Protein AF-A0A1V4SA15-F1 (afdb_monomer)

Structure (mmCIF, N/CA/C/O backbone):
data_AF-A0A1V4SA15-F1
#
_entry.id   AF-A0A1V4SA15-F1
#
loop_
_atom_sit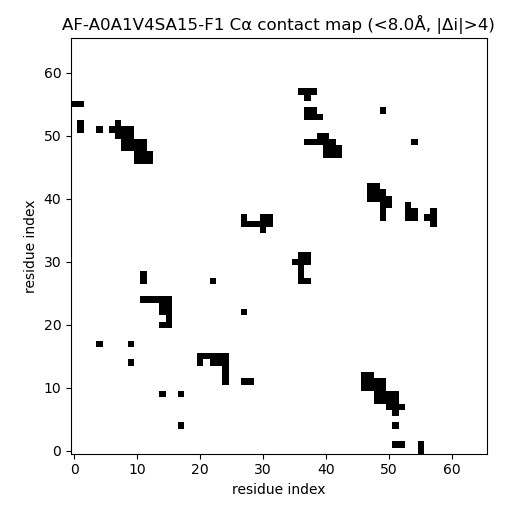e.group_PDB
_atom_site.id
_atom_site.type_symbol
_atom_site.label_atom_id
_atom_site.label_alt_id
_atom_site.label_comp_id
_atom_site.label_asym_id
_atom_site.label_entity_id
_atom_site.label_seq_id
_atom_site.pdbx_PDB_ins_code
_atom_site.Cartn_x
_atom_site.Cartn_y
_atom_site.Cartn_z
_atom_site.occupancy
_atom_site.B_iso_or_equiv
_atom_site.auth_seq_id
_atom_site.auth_comp_id
_atom_site.auth_asym_id
_atom_site.auth_atom_id
_atom_site.pdbx_PDB_model_num
ATOM 1 N N . MET A 1 1 ? 8.103 8.930 -4.092 1.00 57.28 1 MET A N 1
ATOM 2 C CA . MET A 1 1 ? 8.474 7.549 -4.501 1.00 57.28 1 MET A CA 1
ATOM 3 C C . MET A 1 1 ? 7.695 6.988 -5.713 1.00 57.28 1 MET A C 1
ATOM 5 O O . MET A 1 1 ? 8.209 6.106 -6.379 1.00 57.28 1 MET A O 1
ATOM 9 N N . ALA A 1 2 ? 6.510 7.504 -6.076 1.00 63.53 2 ALA A N 1
ATOM 10 C CA . ALA A 1 2 ? 5.587 6.871 -7.045 1.00 63.53 2 ALA A CA 1
ATOM 11 C C . ALA A 1 2 ? 5.858 7.056 -8.563 1.00 63.53 2 ALA A C 1
ATOM 13 O O . ALA A 1 2 ? 5.077 6.564 -9.376 1.00 63.53 2 ALA A O 1
ATOM 14 N N . LYS A 1 3 ? 6.883 7.816 -8.980 1.00 66.75 3 LYS A N 1
ATOM 15 C CA . LYS A 1 3 ? 7.010 8.284 -10.382 1.00 66.75 3 LYS A CA 1
ATOM 16 C C . LYS A 1 3 ? 7.363 7.184 -11.395 1.00 66.75 3 LYS A C 1
ATOM 18 O O . LYS A 1 3 ? 7.167 7.390 -12.585 1.00 66.75 3 LYS A O 1
ATOM 23 N N . THR A 1 4 ? 7.870 6.042 -10.939 1.00 67.50 4 THR A N 1
ATOM 24 C CA . THR A 1 4 ? 8.344 4.937 -11.791 1.00 67.50 4 THR A CA 1
ATOM 25 C C . THR A 1 4 ? 7.381 3.749 -11.842 1.00 67.50 4 THR A C 1
ATOM 27 O O . THR A 1 4 ? 7.677 2.749 -12.490 1.00 67.50 4 THR A O 1
ATOM 30 N N . TRP A 1 5 ? 6.237 3.819 -11.153 1.00 76.06 5 TRP A N 1
ATOM 31 C CA . TRP A 1 5 ? 5.306 2.694 -11.070 1.00 76.06 5 TRP A CA 1
ATOM 32 C C . TRP A 1 5 ? 4.412 2.626 -12.317 1.00 76.06 5 TRP A C 1
ATOM 34 O O . TRP A 1 5 ? 3.863 3.651 -12.722 1.00 76.06 5 TRP A O 1
ATOM 44 N N . PRO A 1 6 ? 4.227 1.435 -12.920 1.00 71.75 6 PRO A N 1
ATOM 45 C CA . PRO A 1 6 ? 3.672 1.293 -14.269 1.00 71.75 6 PRO A CA 1
ATOM 4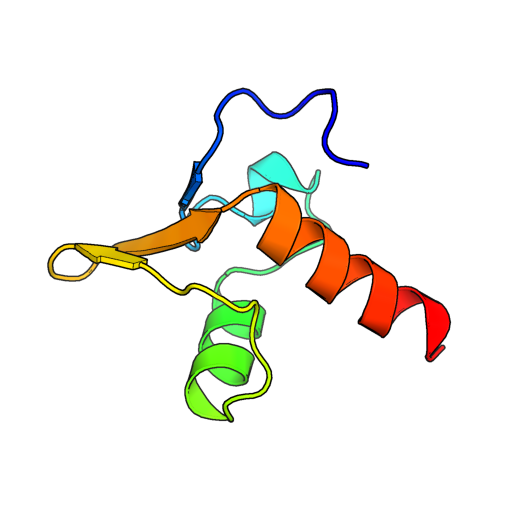6 C C . PRO A 1 6 ? 2.175 1.607 -14.399 1.00 71.75 6 PRO A C 1
ATOM 48 O O . PRO A 1 6 ? 1.665 1.655 -15.514 1.00 71.75 6 PRO A O 1
ATOM 51 N N . GLY A 1 7 ? 1.444 1.800 -13.298 1.00 78.62 7 GLY A N 1
ATOM 52 C CA . GLY A 1 7 ? 0.005 2.045 -13.347 1.00 78.62 7 GLY A CA 1
ATOM 53 C C . GLY A 1 7 ? -0.514 2.878 -12.177 1.00 78.62 7 GLY A C 1
ATOM 54 O O . GLY A 1 7 ? 0.153 2.979 -11.144 1.00 78.62 7 GLY A O 1
ATOM 55 N N . PRO A 1 8 ? -1.717 3.467 -12.322 1.00 88.19 8 PRO A N 1
ATOM 56 C CA . PRO A 1 8 ? -2.350 4.262 -11.269 1.00 88.19 8 PRO A CA 1
ATOM 57 C C . PRO A 1 8 ? -2.836 3.400 -10.097 1.00 88.19 8 PRO A C 1
ATOM 59 O O . PRO A 1 8 ? -3.016 3.909 -8.996 1.00 88.19 8 PRO A O 1
ATOM 62 N N . LEU A 1 9 ? -3.023 2.096 -10.323 1.00 91.75 9 LEU A N 1
ATOM 63 C CA . LEU A 1 9 ? -3.464 1.135 -9.321 1.00 91.75 9 LEU A CA 1
ATOM 64 C C . LEU A 1 9 ? -2.378 0.106 -9.028 1.00 91.75 9 LEU A C 1
ATOM 66 O O . LEU A 1 9 ? -1.736 -0.433 -9.931 1.00 91.75 9 LEU A O 1
ATOM 70 N N . VAL A 1 10 ? -2.251 -0.230 -7.751 1.00 93.81 10 VAL A N 1
ATOM 71 C CA . VAL A 1 10 ? -1.346 -1.258 -7.250 1.00 93.81 10 VAL A CA 1
ATOM 72 C C . VAL A 1 10 ? -2.173 -2.359 -6.617 1.00 93.81 10 VAL A C 1
ATOM 74 O O . VAL A 1 10 ? -2.819 -2.169 -5.586 1.00 93.81 10 VAL A O 1
ATOM 77 N N . ALA A 1 11 ? -2.156 -3.536 -7.238 1.00 95.62 11 ALA A N 1
ATOM 78 C CA . ALA A 1 11 ? -2.757 -4.722 -6.650 1.00 95.62 11 ALA A CA 1
ATOM 79 C C . ALA A 1 11 ? -1.988 -5.109 -5.381 1.00 95.62 11 ALA A C 1
ATOM 81 O O . ALA A 1 11 ? -0.765 -5.252 -5.415 1.00 95.62 11 ALA A O 1
ATOM 82 N N . ARG A 1 12 ? -2.701 -5.358 -4.276 1.00 96.19 12 ARG A N 1
ATOM 83 C CA . ARG A 1 12 ? -2.097 -5.765 -2.997 1.00 96.19 12 ARG A CA 1
ATOM 84 C C . ARG A 1 12 ? -1.219 -7.006 -3.151 1.00 96.19 12 ARG A C 1
ATOM 86 O O . ARG A 1 12 ? -0.194 -7.105 -2.492 1.00 96.19 12 ARG A O 1
ATOM 93 N N . SER A 1 13 ? -1.593 -7.931 -4.038 1.00 96.25 13 SER A N 1
ATOM 94 C CA . SER A 1 13 ? -0.824 -9.145 -4.337 1.00 96.25 13 SER A CA 1
ATOM 95 C C . SER A 1 13 ? 0.521 -8.887 -5.022 1.00 96.25 13 SER A C 1
ATOM 97 O O . SER A 1 13 ? 1.406 -9.721 -4.886 1.00 96.25 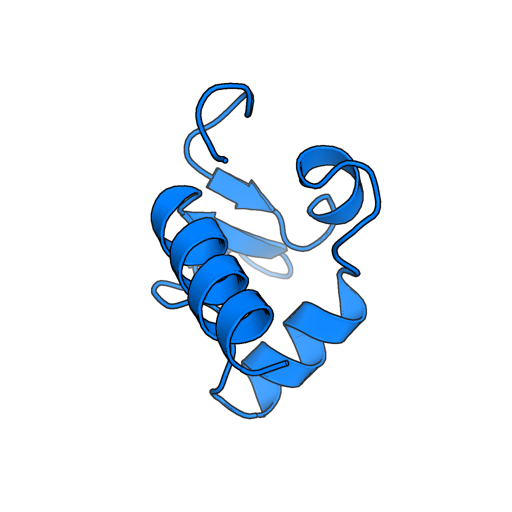13 SER A O 1
ATOM 99 N N . ARG A 1 14 ? 0.697 -7.754 -5.719 1.00 94.50 14 ARG A N 1
ATOM 100 C CA . ARG A 1 14 ? 1.939 -7.387 -6.431 1.00 94.50 14 ARG A CA 1
ATOM 101 C C . ARG A 1 14 ? 2.706 -6.242 -5.778 1.00 94.50 14 ARG A C 1
ATOM 103 O O . ARG A 1 14 ? 3.655 -5.719 -6.342 1.00 94.50 14 ARG A O 1
ATOM 110 N N . VAL A 1 15 ? 2.295 -5.813 -4.590 1.00 93.88 15 VAL A N 1
ATOM 111 C CA . VAL A 1 15 ? 2.871 -4.628 -3.940 1.00 93.88 15 VAL A CA 1
ATOM 112 C C . VAL A 1 15 ? 4.360 -4.775 -3.601 1.00 93.88 15 VAL A C 1
ATOM 114 O O . VAL A 1 15 ? 5.083 -3.780 -3.560 1.00 93.88 15 VAL A O 1
ATOM 117 N N . ALA A 1 16 ? 4.830 -6.012 -3.416 1.00 93.62 16 ALA A N 1
ATOM 118 C CA . ALA A 1 16 ? 6.247 -6.316 -3.259 1.00 93.62 16 ALA A CA 1
ATOM 119 C C . ALA A 1 16 ? 7.036 -5.877 -4.496 1.00 93.62 16 ALA A C 1
ATOM 121 O O . ALA A 1 16 ? 7.990 -5.121 -4.361 1.00 93.62 16 ALA A O 1
ATOM 122 N N . ASP A 1 17 ? 6.576 -6.233 -5.695 1.00 91.50 17 ASP A N 1
ATOM 123 C CA . ASP A 1 17 ? 7.255 -5.891 -6.949 1.00 91.50 17 ASP A CA 1
ATOM 124 C C . ASP A 1 17 ? 7.314 -4.373 -7.157 1.00 91.50 17 ASP A C 1
ATOM 126 O O . ASP A 1 17 ? 8.362 -3.817 -7.475 1.00 91.50 17 ASP A O 1
ATOM 130 N N . PHE A 1 18 ? 6.198 -3.680 -6.905 1.00 89.25 18 PHE A N 1
ATOM 131 C CA . PHE A 1 18 ? 6.117 -2.222 -7.046 1.00 89.25 18 PHE A CA 1
ATOM 132 C C . PHE A 1 18 ? 7.075 -1.506 -6.086 1.00 89.25 18 PHE A C 1
ATOM 134 O O . PHE A 1 18 ? 7.727 -0.533 -6.452 1.00 89.25 18 PHE A O 1
ATOM 141 N N . SER A 1 19 ? 7.195 -2.003 -4.859 1.00 87.06 19 SER A N 1
ATOM 142 C CA . SER A 1 19 ? 8.039 -1.399 -3.826 1.00 87.06 19 SER A CA 1
ATOM 143 C C . SER A 1 19 ? 9.493 -1.885 -3.825 1.00 87.06 19 SER A C 1
ATOM 145 O O . SER A 1 19 ? 10.236 -1.516 -2.919 1.00 87.06 19 SER A O 1
ATOM 147 N N . GLY A 1 20 ? 9.913 -2.711 -4.792 1.00 88.62 20 GLY A N 1
ATOM 148 C CA . GLY A 1 20 ? 11.260 -3.298 -4.806 1.00 88.62 20 GLY A CA 1
ATOM 149 C C . GLY A 1 20 ? 11.518 -4.266 -3.643 1.00 88.62 20 GLY A C 1
ATOM 150 O O . GLY A 1 20 ? 12.645 -4.391 -3.179 1.00 88.62 20 GLY A O 1
ATOM 151 N N . GLY A 1 21 ? 10.468 -4.916 -3.136 1.00 90.12 21 GLY A N 1
ATOM 152 C CA . GLY A 1 21 ? 10.516 -5.877 -2.032 1.00 90.12 21 GLY A CA 1
ATOM 153 C C . GLY A 1 21 ? 10.275 -5.285 -0.641 1.00 90.12 21 GLY A C 1
ATOM 154 O O . GLY A 1 21 ? 10.219 -6.038 0.328 1.00 90.12 21 GLY A O 1
ATOM 155 N N . LEU A 1 22 ? 10.087 -3.966 -0.515 1.00 88.88 22 LEU A N 1
ATOM 156 C CA . LEU A 1 22 ? 9.908 -3.303 0.785 1.00 88.88 22 LEU A CA 1
ATOM 157 C C . LEU A 1 22 ? 8.548 -3.595 1.438 1.00 88.88 22 LEU A C 1
ATOM 159 O O . LEU A 1 22 ? 8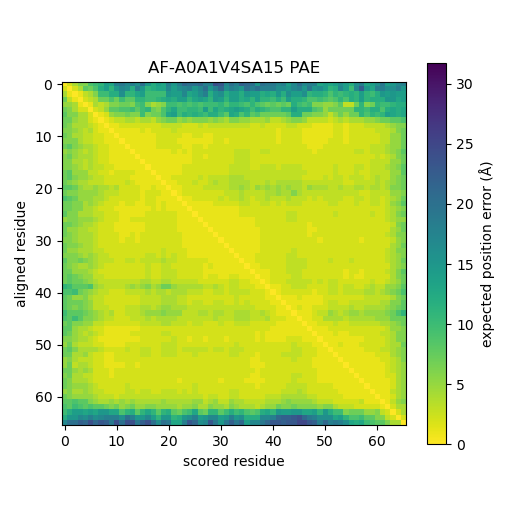.432 -3.607 2.664 1.00 88.88 22 LEU A O 1
ATOM 163 N N . LEU A 1 23 ? 7.504 -3.816 0.637 1.00 92.00 23 LEU A N 1
ATOM 164 C CA . LEU A 1 23 ? 6.149 -4.069 1.121 1.00 92.00 23 LEU A CA 1
ATOM 165 C C . LEU A 1 23 ? 5.730 -5.520 0.934 1.00 92.00 23 LEU A C 1
ATOM 167 O O . LEU A 1 23 ? 5.811 -6.082 -0.153 1.00 92.00 23 LEU A O 1
ATOM 171 N N . ASN A 1 24 ? 5.163 -6.100 1.991 1.00 94.81 24 ASN A N 1
ATOM 172 C CA . ASN A 1 24 ? 4.592 -7.439 1.948 1.00 94.81 24 ASN A CA 1
ATOM 173 C C . ASN A 1 24 ? 3.053 -7.377 1.795 1.00 94.81 24 ASN A C 1
ATOM 175 O O . ASN A 1 24 ? 2.390 -6.710 2.601 1.00 94.81 24 ASN A O 1
ATOM 179 N N . PRO A 1 25 ? 2.455 -8.115 0.836 1.00 96.44 25 PRO A N 1
ATOM 180 C CA . PRO A 1 25 ? 1.001 -8.232 0.686 1.00 96.44 25 PRO A CA 1
ATOM 181 C C . PRO A 1 25 ? 0.256 -8.605 1.976 1.00 96.44 25 PRO A C 1
ATOM 183 O O . PRO A 1 25 ? -0.836 -8.095 2.235 1.00 96.44 25 PRO A O 1
ATOM 186 N N . ARG A 1 26 ? 0.841 -9.484 2.801 1.00 96.25 26 ARG A N 1
ATOM 187 C CA . ARG A 1 26 ? 0.265 -9.932 4.076 1.00 96.25 26 ARG A CA 1
ATOM 188 C C . ARG A 1 26 ? 0.246 -8.813 5.111 1.00 96.25 26 ARG A C 1
ATOM 190 O O . ARG A 1 26 ? -0.753 -8.655 5.805 1.00 96.25 26 ARG A O 1
ATOM 197 N N . THR A 1 27 ? 1.305 -8.009 5.181 1.00 94.38 2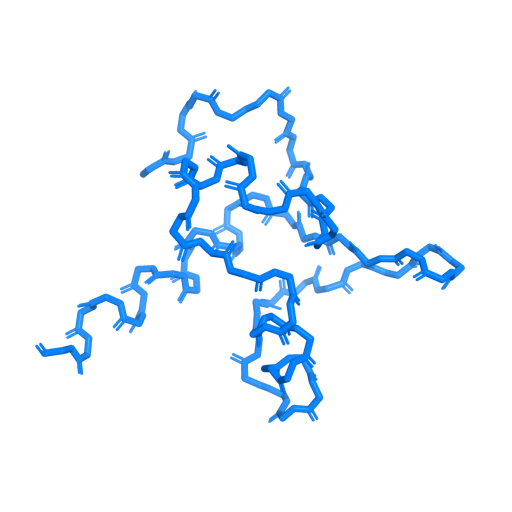7 THR A N 1
ATOM 198 C CA . THR A 1 27 ? 1.360 -6.833 6.062 1.00 94.38 27 THR A CA 1
ATOM 199 C C . THR A 1 27 ? 0.244 -5.856 5.710 1.00 94.38 27 THR A C 1
ATOM 201 O O . THR A 1 27 ? -0.507 -5.437 6.587 1.00 94.38 27 THR A O 1
ATOM 204 N N . LEU A 1 28 ? 0.056 -5.567 4.420 1.00 95.19 28 LEU A N 1
ATOM 205 C CA . LEU A 1 28 ? -1.056 -4.735 3.955 1.00 95.19 28 LEU A CA 1
ATOM 206 C C . LEU A 1 28 ? -2.425 -5.341 4.282 1.00 95.19 28 LEU A C 1
ATOM 208 O O . LEU A 1 28 ? -3.317 -4.619 4.712 1.00 95.19 28 LEU A O 1
ATOM 212 N N . ALA A 1 29 ? -2.592 -6.661 4.163 1.00 96.19 29 ALA A N 1
ATOM 213 C CA . ALA A 1 29 ? -3.837 -7.325 4.549 1.00 96.19 29 ALA A CA 1
ATOM 214 C C . ALA A 1 29 ? -4.145 -7.198 6.052 1.00 96.19 29 ALA A C 1
ATOM 216 O O . ALA A 1 29 ? -5.303 -6.991 6.416 1.00 96.19 29 ALA A O 1
ATOM 217 N N . ASN A 1 30 ? -3.127 -7.271 6.913 1.00 96.56 30 ASN A N 1
ATOM 218 C CA . ASN A 1 30 ? -3.290 -7.052 8.351 1.00 96.56 30 ASN A CA 1
ATOM 219 C C . ASN A 1 30 ? -3.689 -5.601 8.650 1.00 96.56 30 ASN A C 1
ATOM 221 O O . ASN A 1 30 ? -4.606 -5.365 9.432 1.00 96.56 30 ASN A O 1
ATOM 225 N N . HIS A 1 31 ? -3.051 -4.628 7.993 1.00 96.06 31 HIS A N 1
ATOM 226 C CA . HIS A 1 31 ? -3.402 -3.217 8.155 1.00 96.06 31 HIS A CA 1
ATOM 227 C C . HIS A 1 31 ? -4.799 -2.895 7.620 1.00 96.06 31 HIS A C 1
ATOM 229 O O . HIS A 1 31 ? -5.546 -2.165 8.269 1.00 96.06 31 HIS A O 1
ATOM 235 N N . ASP A 1 32 ? -5.206 -3.497 6.503 1.00 95.06 32 ASP A N 1
ATOM 236 C CA . ASP A 1 32 ? -6.582 -3.407 6.012 1.00 95.06 32 ASP A CA 1
ATOM 237 C C . ASP A 1 32 ? -7.597 -3.927 7.033 1.00 95.06 32 ASP A C 1
ATOM 239 O O . ASP A 1 32 ? -8.678 -3.352 7.154 1.00 95.06 32 ASP A O 1
ATOM 243 N N . ALA A 1 33 ? -7.284 -5.044 7.698 1.00 94.94 33 ALA A N 1
ATOM 244 C CA . ALA A 1 33 ? -8.153 -5.658 8.698 1.00 94.94 33 ALA A CA 1
ATOM 245 C C . ALA A 1 33 ? -8.219 -4.816 9.979 1.00 94.94 33 ALA A C 1
ATOM 247 O O . ALA A 1 33 ? -9.285 -4.676 10.566 1.00 94.94 33 ALA A O 1
ATOM 248 N N . ALA A 1 34 ? -7.100 -4.200 10.360 1.00 95.56 34 ALA A N 1
ATOM 249 C CA . ALA A 1 34 ? -7.007 -3.287 11.493 1.00 95.56 34 ALA A CA 1
ATOM 250 C C . ALA A 1 34 ? -7.538 -1.868 11.196 1.00 95.56 34 ALA A C 1
ATOM 252 O O . ALA A 1 34 ? -7.467 -1.006 12.065 1.00 95.56 34 ALA A O 1
ATOM 253 N N . GLY A 1 35 ? -8.002 -1.583 9.972 1.00 94.69 35 GLY A N 1
ATOM 254 C CA . GLY A 1 35 ? -8.446 -0.240 9.570 1.00 94.69 35 GLY A CA 1
ATOM 255 C C . GLY A 1 35 ? -7.322 0.802 9.470 1.00 94.69 35 GLY A C 1
ATOM 256 O O . GLY A 1 35 ? -7.598 1.989 9.339 1.00 94.69 35 GLY A O 1
ATOM 257 N N . THR A 1 36 ? -6.060 0.368 9.508 1.00 95.25 36 THR A N 1
ATOM 258 C CA . THR A 1 36 ? -4.854 1.217 9.459 1.00 95.25 36 THR A CA 1
ATOM 259 C C . THR A 1 36 ? -4.098 1.086 8.136 1.00 95.25 36 THR A C 1
ATOM 261 O O . THR A 1 36 ? -2.929 1.457 8.051 1.00 95.25 36 THR A O 1
ATOM 264 N N . GLY A 1 37 ? -4.723 0.491 7.118 1.00 94.88 37 GLY A N 1
ATOM 265 C CA . GLY A 1 37 ? -4.164 0.329 5.776 1.00 94.88 37 GLY A CA 1
ATOM 266 C C . GLY A 1 37 ? -4.263 1.593 4.920 1.00 94.88 37 GLY A C 1
ATOM 267 O O . GLY A 1 37 ? -4.815 2.604 5.363 1.00 94.88 37 GLY A O 1
ATOM 268 N N . PRO A 1 38 ? -3.754 1.536 3.678 1.00 95.44 38 PRO A N 1
ATOM 269 C CA . PRO A 1 38 ? -3.895 2.626 2.727 1.00 95.44 38 PRO A CA 1
ATOM 270 C C . PRO A 1 38 ? -5.364 2.984 2.504 1.00 95.44 38 PRO A C 1
ATOM 272 O O . PRO A 1 38 ? -6.244 2.116 2.441 1.00 95.44 38 PRO A O 1
ATOM 275 N N . ARG A 1 39 ? -5.627 4.285 2.368 1.00 93.06 39 ARG A N 1
ATOM 276 C CA . ARG A 1 39 ? -6.969 4.801 2.078 1.00 93.06 39 ARG A CA 1
ATOM 277 C C . ARG A 1 39 ? -7.411 4.404 0.668 1.00 93.06 39 ARG A C 1
ATOM 279 O O . ARG A 1 39 ? -6.595 4.050 -0.177 1.00 93.06 39 ARG A O 1
ATOM 286 N N . GLY A 1 40 ? -8.721 4.461 0.422 1.00 89.31 40 GLY A N 1
ATOM 287 C CA . GLY A 1 40 ? -9.271 4.213 -0.914 1.00 89.31 40 GLY A CA 1
ATOM 288 C C . GLY A 1 40 ? -9.103 2.769 -1.391 1.00 89.31 40 GLY A C 1
ATOM 289 O O . GLY A 1 40 ? -8.914 2.533 -2.576 1.00 89.31 40 GLY A O 1
ATOM 290 N N . LYS A 1 41 ? -9.140 1.787 -0.480 1.00 93.25 41 LYS A N 1
ATOM 291 C CA . LYS A 1 41 ? -9.073 0.361 -0.827 1.00 93.25 41 LYS A CA 1
ATOM 292 C C . LYS A 1 41 ? -10.185 -0.018 -1.810 1.00 93.25 41 LYS A C 1
ATOM 294 O O . LYS A 1 41 ? -11.363 0.009 -1.453 1.00 93.25 41 LYS A O 1
ATOM 299 N N . ILE A 1 42 ? -9.799 -0.479 -2.995 1.00 94.75 42 ILE A N 1
ATOM 300 C CA . ILE A 1 42 ? -10.706 -0.964 -4.037 1.00 94.75 42 ILE A CA 1
ATOM 301 C C . ILE A 1 42 ? -10.773 -2.490 -3.954 1.00 94.75 42 ILE A C 1
ATOM 303 O O . ILE A 1 42 ? -9.745 -3.171 -3.893 1.00 94.75 42 I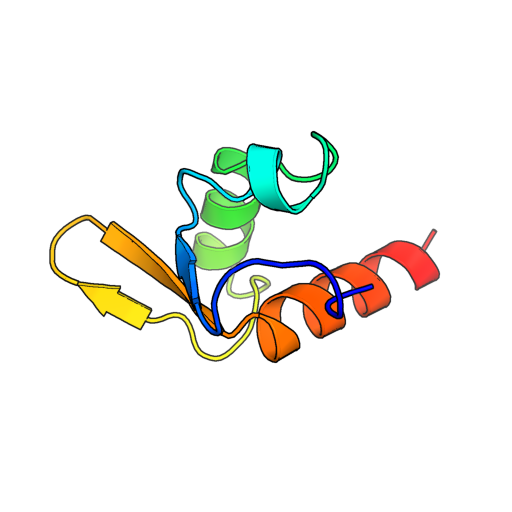LE A O 1
ATOM 307 N N . ARG A 1 43 ? -11.990 -3.046 -3.954 1.00 95.12 43 ARG A N 1
ATOM 308 C CA . ARG A 1 43 ? -12.234 -4.496 -3.980 1.00 95.12 43 ARG A CA 1
ATOM 309 C C . ARG A 1 43 ? -12.908 -4.896 -5.285 1.00 95.12 43 ARG A C 1
ATOM 311 O O . ARG A 1 43 ? -13.959 -4.362 -5.617 1.00 95.12 43 ARG A O 1
ATOM 318 N N . ILE A 1 44 ? -12.323 -5.871 -5.978 1.00 93.62 44 ILE A N 1
ATOM 319 C CA . ILE A 1 44 ? -12.870 -6.462 -7.205 1.00 93.62 44 ILE A CA 1
ATOM 320 C C . ILE A 1 44 ? -12.893 -7.979 -7.006 1.00 93.62 44 ILE A C 1
ATOM 322 O O . ILE A 1 44 ? -11.873 -8.661 -7.130 1.00 93.62 44 ILE A O 1
ATOM 326 N N . GLY A 1 45 ? -14.049 -8.512 -6.606 1.00 94.19 45 GLY A N 1
ATOM 327 C CA . GLY A 1 45 ? -14.173 -9.907 -6.183 1.00 94.19 45 GLY A CA 1
ATOM 328 C C . GLY A 1 45 ? -13.236 -10.230 -5.012 1.00 94.19 45 GLY A C 1
ATOM 329 O O . GLY A 1 45 ? -13.343 -9.641 -3.938 1.00 94.19 45 GLY A O 1
ATOM 330 N N . ARG A 1 46 ? -12.296 -11.162 -5.224 1.00 92.62 46 ARG A N 1
ATOM 331 C CA . ARG A 1 46 ? -11.283 -11.560 -4.220 1.00 92.62 46 ARG A CA 1
ATOM 332 C C . ARG A 1 46 ? -10.011 -10.706 -4.274 1.00 92.62 46 ARG A C 1
ATOM 334 O O . ARG A 1 46 ? -9.130 -10.874 -3.431 1.00 92.62 46 ARG A O 1
ATOM 341 N N . LEU A 1 47 ? -9.899 -9.818 -5.261 1.00 94.88 47 LEU A N 1
ATOM 342 C CA . LEU A 1 47 ? -8.740 -8.957 -5.457 1.00 94.88 47 LEU A CA 1
ATOM 343 C C . LEU A 1 47 ? -8.904 -7.647 -4.687 1.00 94.88 47 LEU A C 1
ATOM 345 O O . LEU A 1 47 ? -10.004 -7.106 -4.553 1.00 94.88 47 LEU A O 1
ATOM 349 N N . VAL A 1 48 ? -7.778 -7.134 -4.197 1.00 96.81 48 VAL A N 1
ATOM 350 C CA . VAL A 1 48 ? -7.681 -5.844 -3.513 1.00 96.81 48 VAL A CA 1
ATOM 351 C C . VAL A 1 48 ? -6.617 -5.013 -4.211 1.00 96.81 48 VAL A C 1
ATOM 353 O O . VAL A 1 48 ? -5.526 -5.521 -4.484 1.00 96.81 48 VAL A O 1
ATOM 356 N N . ALA A 1 49 ? -6.923 -3.749 -4.474 1.00 96.31 49 ALA A N 1
ATOM 357 C CA . ALA A 1 49 ? -5.998 -2.783 -5.043 1.00 96.31 49 ALA A CA 1
ATOM 358 C C . ALA A 1 49 ? -6.101 -1.438 -4.319 1.00 96.31 49 ALA A C 1
ATOM 360 O O . ALA A 1 49 ? -7.090 -1.156 -3.638 1.00 96.31 49 ALA A O 1
ATOM 361 N N . TYR A 1 50 ? -5.073 -0.620 -4.493 1.00 95.50 50 TYR A N 1
ATOM 362 C CA . TYR A 1 50 ? -5.008 0.744 -3.982 1.00 95.50 50 TYR A CA 1
ATOM 363 C C . TYR A 1 50 ? -4.581 1.684 -5.098 1.00 95.50 50 TYR A C 1
ATOM 365 O O . TYR A 1 50 ? -3.829 1.283 -5.989 1.00 95.50 50 TYR A O 1
ATOM 373 N N . GLU A 1 51 ? -5.008 2.936 -5.018 1.00 93.56 51 GLU A N 1
ATOM 374 C CA . GLU A 1 51 ? -4.393 4.003 -5.802 1.00 93.56 51 GLU A CA 1
ATOM 375 C C . GLU A 1 51 ? -2.934 4.183 -5.384 1.00 93.56 51 GLU A C 1
ATOM 377 O O . GLU A 1 51 ? -2.595 4.092 -4.196 1.00 93.56 51 GLU A O 1
ATOM 382 N N . LYS A 1 52 ? -2.054 4.413 -6.364 1.00 91.12 52 LYS A N 1
ATOM 383 C CA . LYS A 1 52 ? -0.614 4.500 -6.109 1.00 91.12 52 LYS A CA 1
ATOM 384 C C . LYS A 1 52 ? -0.295 5.630 -5.134 1.00 91.12 52 LYS A C 1
ATOM 386 O O . LYS A 1 52 ? 0.529 5.443 -4.244 1.00 91.12 52 LYS A O 1
ATOM 39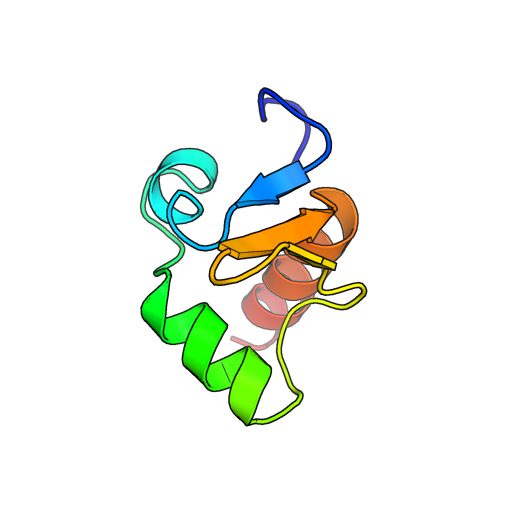1 N N . GLU A 1 53 ? -0.963 6.774 -5.270 1.00 90.81 53 GLU A N 1
ATOM 392 C CA . GLU A 1 53 ? -0.770 7.945 -4.419 1.00 90.81 53 GLU A CA 1
ATOM 393 C C . GLU A 1 53 ? -1.163 7.632 -2.976 1.00 90.81 53 GLU A C 1
ATOM 395 O O . GLU A 1 53 ? -0.382 7.880 -2.061 1.00 90.81 53 GLU A O 1
ATOM 400 N N . ALA A 1 54 ? -2.327 7.010 -2.771 1.00 93.44 54 ALA A N 1
ATOM 401 C CA . ALA A 1 54 ? -2.804 6.635 -1.443 1.00 93.44 54 ALA A CA 1
ATOM 402 C C . ALA A 1 54 ? -1.881 5.612 -0.760 1.00 93.44 54 ALA A C 1
ATOM 404 O O . ALA A 1 54 ? -1.636 5.699 0.445 1.00 93.44 54 ALA A O 1
ATOM 405 N N . LEU A 1 55 ? -1.346 4.657 -1.525 1.00 93.88 55 LEU A N 1
ATOM 406 C CA . LEU A 1 55 ? -0.395 3.672 -1.018 1.00 93.88 55 LEU A CA 1
ATOM 407 C C . LEU A 1 55 ? 0.957 4.301 -0.650 1.00 93.88 55 LEU A C 1
ATOM 409 O O . LEU A 1 55 ? 1.529 3.937 0.377 1.00 93.88 55 LEU A O 1
ATOM 413 N N . VAL A 1 56 ? 1.463 5.243 -1.452 1.00 91.75 56 VAL A N 1
ATOM 414 C CA . VAL A 1 56 ? 2.719 5.946 -1.150 1.00 91.75 56 VAL A CA 1
ATOM 415 C C . VAL A 1 56 ? 2.572 6.864 0.057 1.00 91.75 56 VAL A C 1
ATOM 417 O O . VAL A 1 56 ? 3.429 6.809 0.931 1.00 91.75 56 VAL A O 1
ATOM 420 N N . LEU A 1 57 ? 1.479 7.622 0.162 1.00 92.56 57 LEU A N 1
ATOM 421 C CA . LEU A 1 57 ? 1.210 8.456 1.339 1.00 92.56 57 LEU A CA 1
ATOM 422 C C . LEU A 1 57 ? 1.194 7.618 2.621 1.00 92.56 57 LEU A C 1
ATOM 424 O O . LEU A 1 57 ? 1.865 7.946 3.594 1.00 92.56 57 LEU A O 1
ATOM 428 N N . TRP A 1 58 ? 0.500 6.479 2.591 1.00 93.81 58 TRP A N 1
ATOM 429 C CA . TRP A 1 58 ? 0.481 5.544 3.714 1.00 93.81 58 TRP A CA 1
ATOM 430 C C . TRP A 1 58 ? 1.875 5.005 4.069 1.00 93.81 58 TRP A C 1
ATOM 432 O O . TRP A 1 58 ? 2.185 4.798 5.242 1.00 93.81 58 TRP A O 1
ATOM 442 N N . LEU A 1 59 ? 2.729 4.762 3.071 1.00 91.69 59 LEU A N 1
ATOM 443 C CA . LEU A 1 59 ? 4.097 4.305 3.303 1.00 91.69 59 LEU A CA 1
ATOM 444 C C . LEU A 1 59 ? 4.969 5.405 3.924 1.00 91.69 59 LEU A C 1
ATOM 446 O O . LEU A 1 59 ? 5.705 5.132 4.871 1.00 91.69 59 LEU A O 1
ATOM 450 N N . GLU A 1 60 ? 4.865 6.635 3.421 1.00 90.88 60 GLU A N 1
ATOM 451 C CA . GLU A 1 60 ? 5.596 7.805 3.922 1.00 90.88 60 GLU A CA 1
ATOM 452 C C . GLU A 1 60 ? 5.231 8.094 5.387 1.00 90.88 60 GLU A C 1
ATOM 454 O O . GLU A 1 60 ? 6.121 8.194 6.231 1.00 90.88 60 GLU A O 1
ATOM 459 N N . GLU A 1 61 ? 3.937 8.081 5.729 1.00 90.81 61 GLU A N 1
ATOM 460 C CA . GLU A 1 61 ? 3.447 8.246 7.108 1.00 90.81 61 GLU A CA 1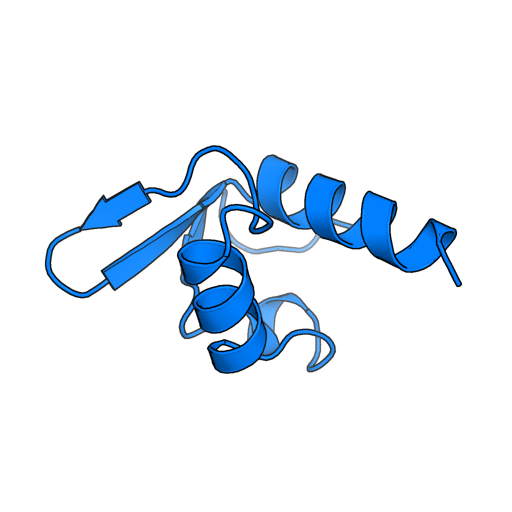
ATOM 461 C C . GLU A 1 61 ? 4.037 7.226 8.097 1.00 90.81 61 GLU A C 1
ATOM 463 O O . GLU A 1 61 ? 4.137 7.499 9.297 1.00 90.81 61 GLU A O 1
ATOM 468 N N . ARG A 1 62 ? 4.411 6.036 7.616 1.00 86.38 62 ARG A N 1
ATOM 469 C CA . ARG A 1 62 ? 5.029 4.986 8.436 1.00 86.38 62 ARG A CA 1
ATOM 470 C C . ARG A 1 62 ? 6.537 5.117 8.525 1.00 86.38 62 ARG A C 1
ATOM 472 O O . ARG A 1 62 ? 7.087 4.836 9.583 1.00 86.38 62 ARG A O 1
ATOM 479 N N . ALA A 1 63 ? 7.192 5.507 7.436 1.00 84.25 63 ALA A N 1
ATOM 480 C CA . ALA A 1 63 ? 8.640 5.666 7.400 1.00 84.25 63 ALA A CA 1
ATOM 481 C C . ALA A 1 63 ? 9.114 6.799 8.325 1.00 84.25 63 ALA A C 1
ATOM 483 O O . ALA A 1 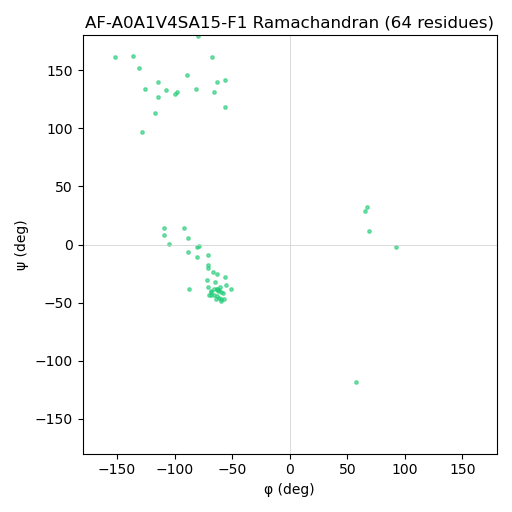63 ? 10.178 6.694 8.919 1.00 84.25 63 ALA A O 1
ATOM 484 N N . THR A 1 64 ? 8.310 7.854 8.494 1.00 70.69 64 THR A N 1
ATOM 485 C CA . THR A 1 64 ? 8.636 8.995 9.370 1.00 70.69 64 THR A CA 1
ATOM 486 C C . THR A 1 64 ? 8.362 8.732 10.857 1.00 70.69 64 THR A C 1
ATOM 488 O O . THR A 1 64 ? 8.778 9.516 11.701 1.00 70.69 64 THR A O 1
ATOM 491 N N . LYS A 1 65 ? 7.670 7.641 11.210 1.00 59.56 65 LYS A N 1
ATOM 492 C CA . LYS A 1 65 ? 7.389 7.267 12.611 1.00 59.56 65 LYS A CA 1
ATOM 493 C C . LYS A 1 65 ? 8.446 6.331 13.224 1.00 59.56 65 LYS A C 1
ATOM 495 O O . LYS A 1 65 ? 8.160 5.714 14.249 1.00 59.56 65 LYS A O 1
ATOM 500 N N . GLY A 1 66 ? 9.607 6.195 12.581 1.00 47.50 66 GLY A N 1
ATOM 501 C CA . GLY A 1 66 ? 10.747 5.392 13.038 1.00 47.50 66 GLY A CA 1
ATOM 502 C C . GLY A 1 66 ? 11.780 6.212 13.790 1.00 47.50 66 GLY A C 1
ATOM 503 O O . GLY A 1 66 ? 12.039 7.352 13.348 1.00 47.50 66 GLY A O 1
#

Mean predicted aligned error: 4.08 Å

Foldseek 3Di:
DQPPAPDQKDWLCCVCVRVVNPDHSVVQVVCVVVVNHFPPWDDDPPIIMDGSVSRVVSVVVVVVVD

Nearest PDB structures (foldseek):
  3jth-assembly1_A  TM=4.831E-01  e=9.359E-01  Vibrio vulnificus CMCP6
  3pqj-assembly2_C  TM=4.602E-01  e=2.863E+00  Xylella fastidiosa
  6o8o-assembly2_D  TM=4.652E-01  e=4.248E+00  Rhodobacter capsulatus
  7el2-assembly1_B-2  TM=4.316E-01  e=8.200E+00  Acinetobacter baumannii

pLDDT: mean 89.04, std 10.68, range [47.5, 96.81]

Solvent-accessible surface area (backbone atoms only — not comparable to full-atom values): 3943 Å² total; per-residue (Å²): 136,71,90,82,55,96,52,68,61,41,43,40,88,50,36,23,72,76,53,76,63,76,40,54,45,66,59,50,53,51,26,52,74,69,72,70,38,50,57,75,68,44,73,59,88,93,45,49,31,26,40,43,66,39,44,48,53,48,49,51,66,52,64,73,73,109

Radius of gyration: 11.0 Å; Cα contacts (8 Å, |Δi|>4): 77; chains: 1; bounding box: 25×21×27 Å

Secondary structure (DSSP, 8-state):
-GGG-SSSEEEGGGHHHHTTT---HHHHHHHHHTT-S-SS-EEETTEEEEEHHHHHHHHHHHHTT-

Sequence (66 aa):
MAKTWPGPLVARSRVADFSGGLLNPRTLANHDAAGTGPRGKIRIGRLVAYEKEALVLWLEERATKG